Protein AF-A0A845DQR0-F1 (afdb_monomer)

Radius of gyration: 11.61 Å; Cα contacts (8 Å, |Δi|>4): 128; chains: 1; bounding box: 27×24×27 Å

Mean predicted aligned error: 4.86 Å

Secondary structure (DSS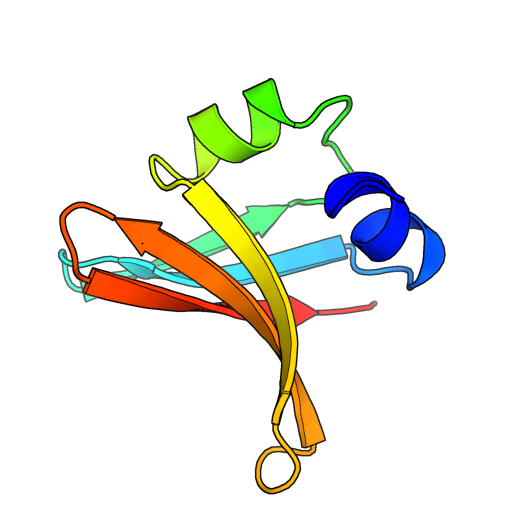P, 8-state):
--HHHHHHHTT--EEEEE-TTS-EEEEESTT--SHHHHHHHHSSEEEEEEEETTTTEEEEEEEETTEEEEEEEE--

Structure (mmCIF, N/CA/C/O backbone):
data_AF-A0A845DQR0-F1
#
_entry.id   AF-A0A845DQR0-F1
#
loop_
_atom_site.group_PDB
_atom_site.id
_atom_site.type_symbol
_atom_site.label_atom_id
_atom_site.label_alt_id
_atom_site.label_comp_id
_atom_site.label_asym_id
_atom_site.label_entity_id
_atom_site.label_seq_id
_atom_site.pdbx_PDB_ins_code
_atom_site.Cartn_x
_atom_site.Cartn_y
_atom_site.Cartn_z
_atom_site.occupancy
_atom_site.B_iso_or_equiv
_atom_site.auth_seq_id
_atom_site.auth_comp_id
_atom_site.auth_asym_id
_atom_site.auth_atom_id
_atom_site.pdbx_PDB_model_num
ATOM 1 N N . MET A 1 1 ? -2.161 13.006 8.763 1.00 59.47 1 MET A N 1
ATOM 2 C CA . MET A 1 1 ? -2.774 11.669 8.769 1.00 59.47 1 MET A CA 1
ATOM 3 C C . MET A 1 1 ? -1.845 10.772 7.984 1.00 59.47 1 MET A C 1
ATOM 5 O O . MET A 1 1 ? -1.477 11.161 6.879 1.00 59.47 1 MET A O 1
ATOM 9 N N . ASP A 1 2 ? -1.363 9.695 8.594 1.00 81.56 2 ASP A N 1
ATOM 10 C CA . ASP A 1 2 ? -0.426 8.780 7.942 1.00 81.56 2 ASP A CA 1
ATOM 11 C C . ASP A 1 2 ? -1.170 7.897 6.920 1.00 81.56 2 ASP A C 1
ATOM 13 O O . ASP A 1 2 ? -2.371 7.650 7.047 1.00 81.56 2 ASP A O 1
ATOM 17 N N . ILE A 1 3 ? -0.464 7.418 5.897 1.00 86.38 3 ILE A N 1
ATOM 18 C CA . ILE A 1 3 ? -0.985 6.467 4.906 1.00 86.38 3 ILE A CA 1
ATOM 19 C C . ILE A 1 3 ? -1.431 5.185 5.607 1.00 86.38 3 ILE A C 1
ATOM 21 O O . ILE A 1 3 ? -2.475 4.630 5.268 1.00 86.38 3 ILE A O 1
ATOM 25 N N . LEU A 1 4 ? -0.663 4.724 6.598 1.00 85.94 4 LEU A N 1
ATOM 26 C CA . LEU A 1 4 ? -1.008 3.525 7.354 1.00 85.94 4 LEU A CA 1
ATOM 27 C C . LEU A 1 4 ? -2.293 3.709 8.171 1.00 85.94 4 LEU A C 1
ATOM 29 O O . LEU A 1 4 ? -3.121 2.799 8.200 1.00 85.94 4 LEU A O 1
ATOM 33 N N . ASP A 1 5 ? -2.476 4.876 8.790 1.00 87.12 5 ASP A N 1
ATOM 34 C CA . ASP A 1 5 ? -3.699 5.196 9.534 1.00 87.12 5 ASP A CA 1
ATOM 35 C C . ASP A 1 5 ? -4.904 5.202 8.594 1.00 87.12 5 ASP A C 1
ATOM 37 O O . ASP A 1 5 ? -5.902 4.547 8.873 1.00 87.12 5 ASP A O 1
ATOM 41 N N . PHE A 1 6 ? -4.774 5.835 7.424 1.00 87.69 6 PHE A N 1
ATOM 42 C CA . PHE A 1 6 ? -5.813 5.814 6.395 1.00 87.69 6 PHE A CA 1
ATOM 43 C C . PHE A 1 6 ? -6.155 4.391 5.946 1.00 87.69 6 PHE A C 1
ATOM 45 O O . PHE A 1 6 ? -7.326 4.036 5.841 1.00 87.69 6 PHE A O 1
ATOM 52 N N . ILE A 1 7 ? -5.142 3.552 5.709 1.00 88.25 7 ILE A N 1
ATOM 53 C CA . ILE A 1 7 ? -5.330 2.148 5.323 1.00 88.25 7 ILE A CA 1
ATOM 54 C C . ILE A 1 7 ? -6.139 1.390 6.386 1.00 88.25 7 ILE A C 1
ATOM 56 O O . ILE A 1 7 ? -7.057 0.640 6.042 1.00 88.25 7 ILE A O 1
ATOM 60 N N . LYS A 1 8 ? -5.810 1.601 7.665 1.00 87.38 8 LYS A N 1
ATOM 61 C CA . LYS A 1 8 ? -6.470 0.963 8.811 1.00 87.38 8 LYS A CA 1
ATOM 62 C C . LYS A 1 8 ? -7.899 1.465 9.005 1.00 87.38 8 LYS A C 1
ATOM 64 O O . LYS A 1 8 ? -8.799 0.642 9.149 1.00 87.38 8 LYS A O 1
ATOM 69 N N . GLU A 1 9 ? -8.113 2.777 8.974 1.00 89.31 9 GLU A N 1
ATOM 70 C CA . GLU A 1 9 ? -9.432 3.401 9.137 1.00 89.31 9 GLU A CA 1
ATOM 71 C C . GLU A 1 9 ? -10.400 2.996 8.024 1.00 89.31 9 GLU A C 1
ATOM 73 O O . GLU A 1 9 ? -11.552 2.659 8.287 1.00 89.31 9 GLU A O 1
ATOM 78 N N . GLU A 1 10 ? -9.918 2.943 6.783 1.00 88.75 10 GLU A N 1
ATOM 79 C CA . GLU A 1 10 ? -10.715 2.493 5.647 1.00 88.75 10 GLU A CA 1
ATOM 80 C C . GLU A 1 10 ? -10.997 0.982 5.670 1.00 88.75 10 GLU A C 1
ATOM 82 O O . GLU A 1 10 ? -11.859 0.516 4.922 1.00 88.75 10 GLU A O 1
ATOM 87 N N . GLY A 1 11 ? 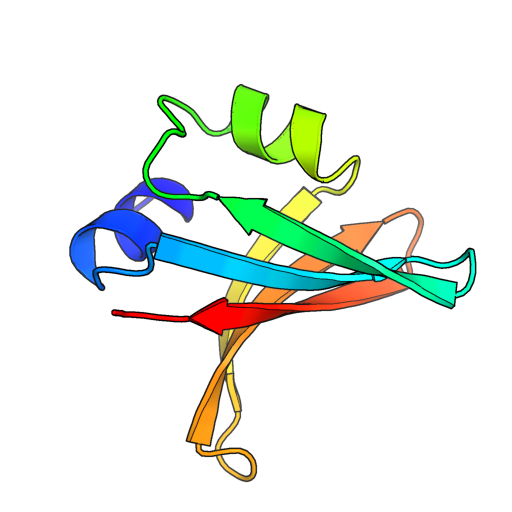-10.292 0.201 6.493 1.00 88.44 11 GLY A N 1
ATOM 88 C CA . GLY A 1 11 ? -10.470 -1.249 6.600 1.00 88.44 11 GLY A CA 1
ATOM 89 C C . GLY A 1 11 ? -9.786 -2.052 5.489 1.00 88.44 11 GLY A C 1
ATOM 90 O O . GLY A 1 11 ? -10.211 -3.165 5.172 1.00 88.44 11 GLY A O 1
ATOM 91 N N . PHE A 1 12 ? -8.737 -1.508 4.870 1.00 90.88 12 PHE A N 1
ATOM 92 C CA . PHE A 1 12 ? -7.931 -2.246 3.901 1.00 90.88 12 PHE A CA 1
ATOM 93 C C . PHE A 1 12 ? -7.070 -3.302 4.599 1.00 90.88 12 PHE A C 1
ATOM 95 O O . PHE A 1 12 ? -6.310 -3.009 5.519 1.00 90.88 12 PHE A O 1
ATOM 102 N N . THR A 1 13 ? -7.162 -4.549 4.141 1.00 90.44 13 THR A N 1
ATOM 103 C CA . THR A 1 13 ? -6.492 -5.696 4.772 1.00 90.44 13 THR A CA 1
ATOM 104 C C . THR A 1 13 ? -5.331 -6.235 3.960 1.00 90.44 13 THR A C 1
ATOM 106 O O . THR A 1 13 ? -4.422 -6.832 4.535 1.00 90.44 13 THR A O 1
ATOM 109 N N . SER A 1 14 ? -5.321 -6.023 2.643 1.00 91.50 14 SER A N 1
ATOM 110 C CA . SER A 1 14 ? -4.241 -6.495 1.777 1.00 91.50 14 SER A CA 1
ATOM 111 C C . SER A 1 14 ? -4.013 -5.613 0.551 1.00 91.50 14 SER A C 1
ATOM 113 O O . SER A 1 14 ? -4.900 -4.874 0.122 1.00 91.50 14 SER A O 1
ATOM 115 N N . ALA A 1 15 ? -2.808 -5.706 -0.007 1.00 90.88 15 ALA A N 1
ATOM 116 C CA . ALA A 1 15 ? -2.388 -5.048 -1.237 1.00 90.88 15 ALA A CA 1
ATOM 117 C C . ALA A 1 15 ? -1.864 -6.085 -2.236 1.00 90.88 15 ALA A C 1
ATOM 119 O O . ALA A 1 15 ? -1.072 -6.948 -1.855 1.00 90.88 15 ALA A O 1
ATOM 120 N N . ARG A 1 16 ? -2.268 -5.998 -3.507 1.00 89.06 16 ARG A N 1
ATOM 121 C CA . ARG A 1 16 ? -1.725 -6.828 -4.595 1.00 89.06 16 ARG A CA 1
ATOM 122 C C . ARG A 1 16 ? -1.021 -5.971 -5.634 1.00 89.06 16 ARG A C 1
ATOM 124 O O . ARG A 1 16 ? -1.555 -4.938 -6.041 1.00 89.06 16 ARG A O 1
ATOM 131 N N . PHE A 1 17 ? 0.131 -6.437 -6.097 1.00 87.12 17 PHE A N 1
ATOM 132 C CA . PHE A 1 17 ? 0.873 -5.812 -7.182 1.00 87.12 17 PHE A CA 1
ATOM 133 C C . PHE A 1 17 ? 1.742 -6.821 -7.919 1.00 87.12 17 PHE A C 1
ATOM 135 O O . PHE A 1 17 ? 2.177 -7.824 -7.355 1.00 87.12 17 PHE A O 1
ATOM 142 N N . GLN A 1 18 ? 2.025 -6.521 -9.180 1.00 80.75 18 GLN A N 1
ATOM 143 C CA . GLN A 1 18 ? 2.989 -7.278 -9.957 1.00 80.75 18 GLN A CA 1
ATOM 144 C C . GLN A 1 18 ? 4.368 -6.656 -9.748 1.00 80.75 18 GLN A C 1
ATOM 146 O O . GLN A 1 18 ? 4.573 -5.482 -10.053 1.00 80.75 18 GLN A O 1
ATOM 151 N N . SER A 1 19 ? 5.307 -7.424 -9.199 1.00 71.31 19 SER A N 1
ATOM 152 C CA . SER A 1 19 ? 6.690 -6.963 -9.089 1.00 71.31 19 SER A CA 1
ATOM 153 C C . SER A 1 19 ? 7.347 -6.890 -10.470 1.00 71.31 19 SER A C 1
ATOM 155 O O . SER A 1 19 ? 6.899 -7.536 -11.420 1.00 71.31 19 SER A O 1
ATOM 157 N N . PHE A 1 20 ? 8.463 -6.167 -10.578 1.00 67.38 20 PHE A N 1
ATOM 158 C CA . PHE A 1 20 ? 9.264 -6.083 -11.808 1.00 67.38 20 PHE A CA 1
ATOM 159 C C . PHE A 1 20 ? 9.753 -7.449 -12.317 1.00 67.38 20 PHE A C 1
ATOM 161 O O . PHE A 1 20 ? 9.982 -7.622 -13.509 1.00 67.38 20 PHE A O 1
ATOM 168 N N . ALA A 1 21 ? 9.846 -8.450 -11.436 1.00 70.94 21 ALA A N 1
ATOM 169 C CA . ALA A 1 21 ? 10.146 -9.833 -11.804 1.00 70.94 21 ALA A CA 1
ATOM 170 C C . ALA A 1 21 ? 8.936 -10.582 -12.412 1.00 70.94 21 ALA A C 1
ATOM 172 O O . ALA A 1 21 ? 8.991 -11.795 -12.603 1.00 70.94 21 ALA A O 1
ATOM 173 N N . GLY A 1 22 ? 7.818 -9.892 -12.661 1.00 71.50 22 GLY A N 1
ATOM 174 C CA . GLY A 1 22 ? 6.571 -10.461 -13.171 1.00 71.50 22 GLY A CA 1
ATOM 175 C C . GLY A 1 22 ? 5.776 -11.256 -12.134 1.00 71.50 22 GLY A C 1
ATOM 176 O O . GLY A 1 22 ? 4.753 -11.848 -12.481 1.00 71.50 22 GLY A O 1
ATOM 177 N N . LYS A 1 23 ? 6.216 -11.278 -10.869 1.00 77.94 23 LYS A N 1
ATOM 178 C CA . LYS A 1 23 ? 5.592 -12.068 -9.806 1.00 77.94 23 LYS A CA 1
ATOM 179 C C . LYS A 1 23 ? 4.439 -11.297 -9.178 1.00 77.94 23 LYS A C 1
ATOM 181 O O . LYS A 1 23 ? 4.635 -10.220 -8.614 1.00 77.94 23 LYS A O 1
ATOM 186 N N . ASP A 1 24 ? 3.251 -11.887 -9.231 1.00 82.31 24 ASP A N 1
ATOM 187 C CA . ASP A 1 24 ? 2.089 -11.365 -8.519 1.00 82.31 24 ASP A CA 1
ATOM 188 C C . ASP A 1 24 ? 2.310 -11.534 -7.009 1.00 82.31 24 ASP A C 1
ATOM 190 O O . ASP A 1 24 ? 2.521 -12.643 -6.505 1.00 82.31 24 ASP A O 1
ATOM 194 N N . THR A 1 25 ? 2.355 -10.414 -6.299 1.00 84.38 25 THR A N 1
ATOM 195 C CA . THR A 1 25 ? 2.726 -10.334 -4.889 1.00 84.38 25 THR A CA 1
ATOM 196 C C . THR A 1 25 ? 1.545 -9.794 -4.101 1.00 84.38 25 THR A C 1
ATOM 198 O O . THR A 1 25 ? 0.968 -8.763 -4.441 1.00 84.38 25 THR A O 1
ATOM 201 N N . LEU A 1 26 ? 1.179 -10.509 -3.037 1.00 87.81 26 LEU A N 1
ATOM 202 C CA . LEU A 1 26 ? 0.122 -10.127 -2.107 1.00 87.81 26 LEU A CA 1
ATOM 203 C C . LEU A 1 26 ? 0.743 -9.829 -0.744 1.00 87.81 26 LEU A C 1
ATOM 205 O O . LEU A 1 26 ? 1.3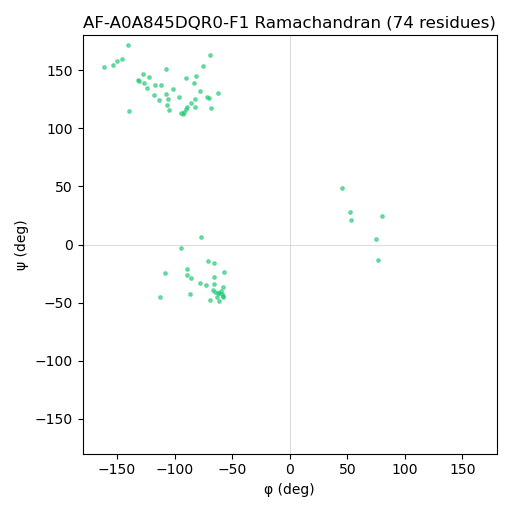92 -10.692 -0.156 1.00 87.81 26 LEU A O 1
ATOM 209 N N . ILE A 1 27 ? 0.489 -8.634 -0.225 1.00 88.31 27 ILE A N 1
ATOM 210 C CA . ILE A 1 27 ? 0.944 -8.189 1.090 1.00 88.31 27 ILE A CA 1
ATOM 211 C C . ILE A 1 27 ? -0.261 -8.046 2.010 1.00 88.31 27 ILE A C 1
ATOM 213 O O . ILE A 1 27 ? -1.307 -7.536 1.612 1.00 88.31 27 ILE A O 1
ATOM 217 N N . GLN A 1 28 ? -0.111 -8.502 3.250 1.00 89.06 28 GLN A N 1
ATOM 218 C CA . GLN A 1 28 ? -1.106 -8.331 4.305 1.00 89.06 28 GLN A CA 1
ATOM 219 C C . GLN A 1 28 ? -0.826 -7.022 5.049 1.00 89.06 28 GLN A C 1
ATOM 221 O O . GLN A 1 28 ? 0.225 -6.878 5.667 1.00 89.06 28 GLN A O 1
ATOM 226 N N . LEU A 1 29 ? -1.762 -6.076 4.980 1.00 87.81 29 LEU A N 1
ATOM 227 C CA . LEU A 1 29 ? -1.645 -4.746 5.586 1.00 87.81 29 LEU A CA 1
ATOM 228 C C . LEU A 1 29 ? -2.170 -4.708 7.026 1.00 87.81 29 LEU A C 1
ATOM 230 O O . LEU A 1 29 ? -1.717 -3.911 7.840 1.00 87.81 29 LEU A O 1
ATOM 234 N N . ASN A 1 30 ? -3.102 -5.600 7.366 1.00 83.62 30 ASN A N 1
ATOM 235 C CA . ASN A 1 30 ? -3.717 -5.683 8.697 1.00 83.62 30 ASN A CA 1
ATOM 236 C C . ASN A 1 30 ? -2.750 -6.096 9.820 1.00 83.62 30 ASN A C 1
ATOM 238 O O . ASN A 1 30 ? -3.077 -5.936 10.993 1.00 83.62 30 ASN A O 1
ATOM 242 N N . ARG A 1 31 ? -1.582 -6.645 9.473 1.00 81.94 31 ARG A N 1
ATOM 243 C CA . ARG A 1 31 ? -0.535 -7.042 10.425 1.00 81.94 31 ARG A CA 1
ATOM 244 C C . ARG A 1 31 ? 0.520 -5.962 10.643 1.00 81.94 31 ARG A C 1
ATOM 246 O O . ARG A 1 31 ? 1.417 -6.185 11.444 1.00 81.94 31 ARG A O 1
ATOM 253 N N . LEU A 1 32 ? 0.420 -4.837 9.936 1.00 85.12 32 LEU A N 1
ATOM 254 C CA . LEU A 1 32 ? 1.430 -3.789 9.975 1.00 85.12 32 LEU A CA 1
ATOM 255 C C . LEU A 1 32 ? 1.236 -2.884 11.183 1.00 85.12 32 LEU A C 1
ATOM 257 O O . LEU A 1 32 ? 0.171 -2.283 11.389 1.00 85.12 32 LEU A O 1
ATOM 261 N N . THR A 1 33 ? 2.295 -2.756 11.965 1.00 82.88 33 THR A N 1
ATOM 262 C CA . THR A 1 33 ? 2.311 -1.923 13.164 1.00 82.88 33 THR A CA 1
ATOM 263 C C . THR A 1 33 ? 2.681 -0.489 12.811 1.00 82.88 33 THR A C 1
ATOM 265 O O . THR A 1 33 ? 2.011 0.436 13.271 1.00 82.88 33 THR A O 1
ATOM 268 N N . ASP A 1 34 ? 3.676 -0.309 11.938 1.00 85.75 34 ASP A N 1
ATOM 269 C CA . ASP A 1 34 ? 4.220 0.992 11.556 1.00 85.75 34 ASP A CA 1
ATOM 270 C C . ASP A 1 34 ? 4.556 1.103 10.054 1.00 85.75 34 ASP A C 1
ATOM 272 O O . ASP A 1 34 ? 4.504 0.137 9.288 1.00 85.75 34 ASP A O 1
ATOM 276 N N . MET A 1 35 ? 4.887 2.323 9.619 1.00 84.38 35 MET A N 1
ATOM 277 C CA . MET A 1 35 ? 5.282 2.592 8.235 1.00 84.38 35 MET A CA 1
ATOM 278 C C . MET A 1 35 ? 6.606 1.916 7.852 1.00 84.38 35 MET A C 1
ATOM 280 O O . MET A 1 35 ? 6.789 1.591 6.683 1.00 84.38 35 MET A O 1
ATOM 284 N N . LYS A 1 36 ? 7.527 1.665 8.794 1.00 84.12 36 LYS A N 1
ATOM 285 C CA . LYS A 1 36 ? 8.822 1.018 8.505 1.00 84.12 36 LYS A CA 1
ATOM 286 C C . LYS A 1 36 ? 8.633 -0.430 8.070 1.00 84.12 36 LYS A C 1
ATOM 288 O O . LYS A 1 36 ? 9.302 -0.859 7.134 1.00 84.12 36 LYS A O 1
ATOM 293 N N . GLU A 1 37 ? 7.708 -1.156 8.691 1.00 86.44 37 GLU A N 1
ATOM 294 C CA . GLU A 1 37 ? 7.310 -2.499 8.259 1.00 86.44 37 GLU A CA 1
ATOM 295 C C . GLU A 1 37 ? 6.717 -2.473 6.848 1.00 86.44 37 GLU A C 1
ATOM 297 O O . GLU A 1 37 ? 7.063 -3.314 6.017 1.00 86.44 37 GLU A O 1
ATOM 302 N N . LEU A 1 38 ? 5.876 -1.475 6.549 1.00 84.44 38 LEU A N 1
ATOM 303 C CA . LEU A 1 38 ? 5.308 -1.292 5.214 1.00 84.44 38 LEU A CA 1
ATOM 304 C C . LEU A 1 38 ? 6.409 -1.054 4.168 1.00 84.44 38 LEU A C 1
ATOM 306 O O . LEU A 1 38 ? 6.429 -1.744 3.151 1.00 84.44 38 LEU A O 1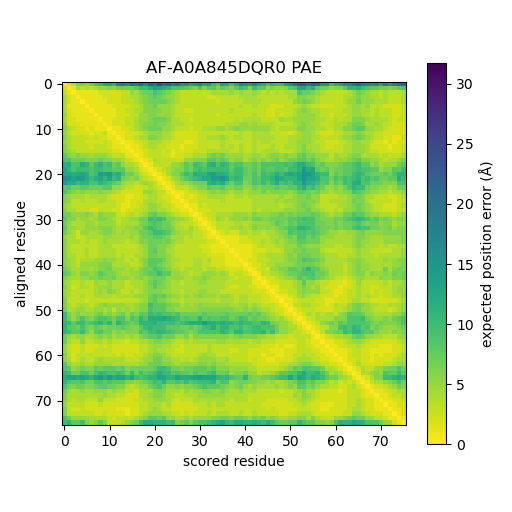
ATOM 310 N N . PHE A 1 39 ? 7.354 -0.146 4.435 1.00 83.44 39 PHE A N 1
ATOM 311 C CA . PHE A 1 39 ? 8.513 0.091 3.565 1.00 83.44 39 PHE A CA 1
ATOM 312 C C . PHE A 1 39 ? 9.362 -1.173 3.380 1.00 83.44 39 PHE A C 1
ATOM 314 O O . PHE A 1 39 ? 9.776 -1.471 2.263 1.00 83.44 39 PHE A O 1
ATOM 321 N N . GLY A 1 40 ? 9.604 -1.930 4.454 1.00 81.31 40 GLY A N 1
ATOM 322 C CA . GLY A 1 40 ? 10.410 -3.151 4.416 1.00 81.31 40 GLY A CA 1
ATOM 323 C C . GLY A 1 40 ? 9.783 -4.281 3.597 1.00 81.31 40 GLY A C 1
ATOM 324 O O . GLY A 1 40 ? 10.503 -5.025 2.942 1.00 81.31 40 GLY A O 1
ATOM 325 N N . LEU A 1 41 ? 8.452 -4.404 3.597 1.00 82.31 41 LEU A N 1
ATOM 326 C CA . LEU A 1 41 ? 7.744 -5.408 2.792 1.00 82.31 41 LEU A CA 1
ATOM 327 C C . LEU A 1 41 ? 7.624 -5.024 1.322 1.00 82.31 41 LEU A C 1
ATOM 329 O O . LEU A 1 41 ? 7.562 -5.892 0.454 1.00 82.31 41 LEU A O 1
ATOM 333 N N . LEU A 1 42 ? 7.508 -3.727 1.067 1.00 80.50 42 LEU A N 1
ATOM 334 C CA . LEU A 1 42 ? 7.290 -3.187 -0.260 1.00 80.50 42 LEU A CA 1
ATOM 335 C C . LEU A 1 42 ? 8.595 -2.975 -1.028 1.00 80.50 42 LEU A C 1
ATOM 337 O O . LEU A 1 42 ? 8.579 -3.022 -2.254 1.00 80.50 42 LEU A O 1
ATOM 341 N N . GLU A 1 43 ? 9.698 -2.711 -0.323 1.00 80.00 43 GLU A N 1
ATOM 342 C CA . GLU A 1 43 ? 10.956 -2.215 -0.905 1.00 80.00 43 GLU A CA 1
ATOM 343 C C . GLU A 1 43 ? 10.753 -0.943 -1.764 1.00 80.00 43 GLU A C 1
ATOM 345 O O . GLU A 1 43 ? 11.564 -0.604 -2.626 1.00 80.00 43 GLU A O 1
ATOM 350 N N . MET A 1 44 ? 9.652 -0.223 -1.529 1.00 85.56 44 MET A N 1
ATOM 351 C CA . MET A 1 44 ? 9.244 0.994 -2.232 1.00 85.56 44 MET A CA 1
ATOM 352 C C . MET A 1 44 ? 8.543 1.946 -1.267 1.00 85.56 44 MET A C 1
ATOM 354 O O . MET A 1 44 ? 8.039 1.539 -0.218 1.00 85.56 44 MET A O 1
ATOM 358 N N . THR A 1 45 ? 8.503 3.223 -1.634 1.00 86.44 45 THR A N 1
ATOM 359 C CA . THR A 1 45 ? 7.994 4.290 -0.772 1.00 86.44 45 THR A CA 1
ATOM 360 C C . THR A 1 45 ? 6.513 4.535 -1.048 1.00 86.44 45 THR A C 1
ATOM 362 O O . THR A 1 45 ? 6.206 5.039 -2.126 1.00 86.44 45 THR A O 1
ATOM 365 N N . PRO A 1 46 ? 5.572 4.236 -0.131 1.00 88.19 46 PRO A N 1
ATOM 366 C CA . PRO A 1 46 ? 4.174 4.625 -0.281 1.00 88.19 46 PRO A CA 1
ATOM 367 C C . PRO A 1 46 ? 4.041 6.148 -0.317 1.00 88.19 46 PRO A C 1
ATOM 369 O O . PRO A 1 46 ? 4.586 6.839 0.542 1.00 88.19 46 PRO A O 1
ATOM 372 N N . THR A 1 47 ? 3.322 6.673 -1.307 1.00 89.50 47 THR A N 1
ATOM 373 C CA . THR A 1 47 ? 3.173 8.120 -1.529 1.00 89.50 47 THR A CA 1
ATOM 374 C C . THR A 1 47 ? 1.751 8.604 -1.283 1.00 89.50 47 THR A C 1
ATOM 376 O O . THR A 1 47 ? 1.560 9.629 -0.632 1.00 89.50 47 THR A O 1
ATOM 379 N N . SER A 1 48 ? 0.736 7.891 -1.780 1.00 89.06 48 SER A N 1
ATOM 380 C CA . SER A 1 48 ? -0.667 8.266 -1.576 1.00 89.06 48 SER A CA 1
ATOM 381 C C . SER A 1 48 ? -1.627 7.109 -1.819 1.00 89.06 48 SER A C 1
ATOM 383 O O . SER A 1 48 ? -1.348 6.239 -2.636 1.00 89.06 48 SER A O 1
ATOM 385 N N . VAL A 1 49 ? -2.791 7.127 -1.166 1.00 89.62 49 VAL A N 1
ATOM 386 C CA . VAL A 1 49 ? -3.915 6.251 -1.525 1.00 89.62 49 VAL A CA 1
ATOM 387 C C . VAL A 1 49 ? -4.873 7.018 -2.431 1.00 89.62 49 VAL A C 1
ATOM 389 O O . VAL A 1 49 ? -5.302 8.122 -2.091 1.00 89.62 49 VAL A O 1
ATOM 392 N N . ARG A 1 50 ? -5.209 6.452 -3.593 1.00 88.00 50 ARG A N 1
ATOM 393 C CA . ARG A 1 50 ? -6.093 7.073 -4.586 1.00 88.00 50 ARG A CA 1
ATOM 394 C C . ARG A 1 50 ? -7.174 6.117 -5.059 1.00 88.00 50 ARG A C 1
ATOM 396 O O . ARG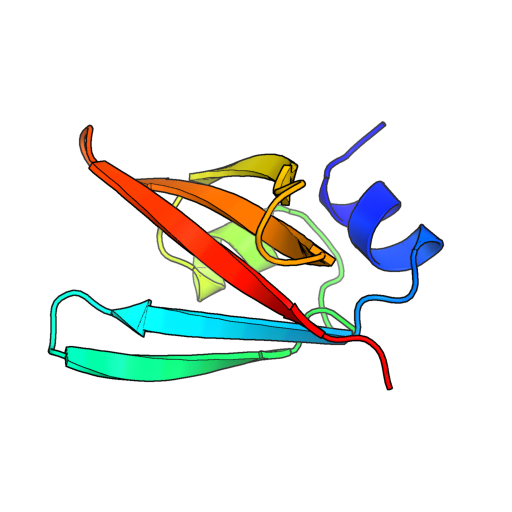 A 1 50 ? -6.933 4.941 -5.317 1.00 88.00 50 ARG A O 1
ATOM 403 N N . TYR A 1 51 ? -8.366 6.670 -5.240 1.00 86.75 51 TYR A N 1
ATOM 404 C CA . TYR A 1 51 ? -9.455 6.015 -5.948 1.00 86.75 51 TYR A CA 1
ATOM 405 C C . TYR A 1 51 ? -9.418 6.464 -7.403 1.00 86.75 51 TYR A C 1
ATOM 407 O O . TYR A 1 51 ? -9.639 7.638 -7.704 1.00 86.75 51 TYR A O 1
ATOM 415 N N . TYR A 1 52 ? -9.124 5.539 -8.313 1.00 80.88 52 TYR A N 1
ATOM 416 C CA . TYR A 1 52 ? -9.113 5.851 -9.738 1.00 80.88 52 TYR A CA 1
ATOM 417 C C . TYR A 1 52 ? -10.556 5.786 -10.272 1.00 80.88 52 TYR A C 1
ATOM 419 O O . TYR A 1 52 ? -11.171 4.717 -10.208 1.00 80.88 52 TYR A O 1
ATOM 427 N N . PRO A 1 53 ? -11.127 6.895 -10.796 1.00 77.19 53 PRO A N 1
ATOM 428 C CA . PRO A 1 53 ? -12.560 6.984 -11.109 1.00 77.19 53 PRO A CA 1
ATOM 429 C C . PRO A 1 53 ? -13.063 5.919 -12.088 1.00 77.19 53 PRO A C 1
ATOM 431 O O . PRO A 1 53 ? -14.176 5.419 -11.946 1.00 77.19 53 PRO A O 1
ATOM 434 N N . TYR A 1 54 ? -12.233 5.557 -13.066 1.00 81.56 54 TYR A N 1
ATOM 435 C CA . TYR A 1 54 ? -12.577 4.574 -14.094 1.00 81.56 54 TYR A CA 1
ATOM 436 C C . TYR A 1 54 ? -12.602 3.143 -13.562 1.00 81.56 54 TYR A C 1
ATOM 438 O O . TYR A 1 54 ? -13.431 2.339 -13.976 1.00 81.56 54 TYR A O 1
ATOM 446 N N . GLU A 1 55 ? -11.711 2.836 -12.626 1.00 79.00 55 GLU A N 1
ATOM 447 C CA . GLU A 1 55 ? -11.553 1.489 -12.092 1.00 79.00 55 GLU A CA 1
ATOM 448 C C . GLU A 1 55 ? -12.470 1.251 -10.894 1.00 79.00 55 GLU A C 1
ATOM 450 O O . GLU A 1 55 ? -12.783 0.105 -10.591 1.00 79.00 55 GLU A O 1
ATOM 455 N N . LYS A 1 56 ? -12.928 2.326 -10.229 1.00 83.06 56 LYS A N 1
A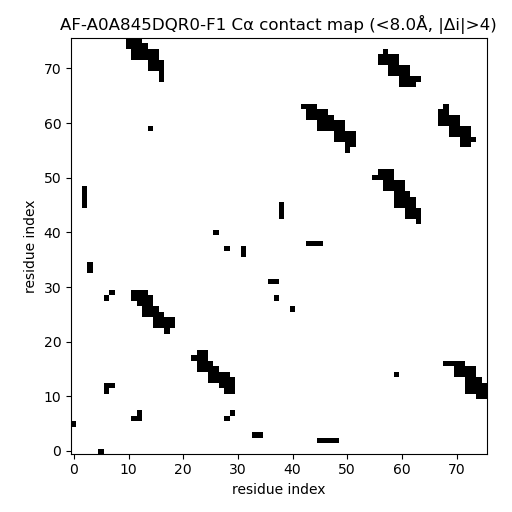TOM 456 C CA . LYS A 1 56 ? -13.712 2.281 -8.979 1.00 83.06 56 LYS A CA 1
ATOM 457 C C . LYS A 1 56 ? -13.036 1.433 -7.899 1.00 83.06 56 LYS A C 1
ATOM 459 O O . LYS A 1 56 ? -13.696 0.850 -7.042 1.00 83.06 56 LYS A O 1
ATOM 464 N N . LEU A 1 57 ? -11.710 1.362 -7.962 1.00 85.69 57 LEU A N 1
ATOM 465 C CA . LEU A 1 57 ? -10.880 0.557 -7.088 1.00 85.69 57 LEU A CA 1
ATOM 466 C C . LEU A 1 57 ? -9.865 1.456 -6.371 1.00 85.69 57 LEU A C 1
ATOM 468 O O . LEU A 1 57 ? -9.384 2.432 -6.959 1.00 85.69 57 LEU A O 1
ATOM 472 N N . PRO A 1 58 ? -9.555 1.144 -5.105 1.00 90.38 58 PRO A N 1
ATOM 473 C CA . PRO A 1 58 ? -8.542 1.847 -4.342 1.00 90.38 58 PRO A CA 1
ATOM 474 C C . PRO A 1 58 ? -7.152 1.307 -4.655 1.00 90.38 58 PRO A C 1
ATOM 476 O O . PRO A 1 58 ? -6.937 0.094 -4.742 1.00 90.38 58 PRO A O 1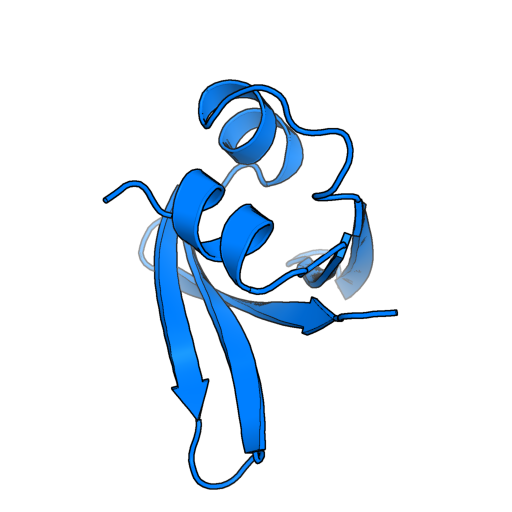
ATOM 479 N N . TYR A 1 59 ? -6.200 2.222 -4.765 1.00 91.38 59 TYR A N 1
ATOM 480 C CA . TYR A 1 59 ? -4.802 1.919 -5.017 1.00 91.38 59 TYR A CA 1
ATOM 481 C C . TYR A 1 59 ? -3.909 2.675 -4.051 1.00 91.38 59 TYR A C 1
ATOM 483 O O . TYR A 1 59 ? -4.153 3.842 -3.756 1.00 91.38 59 TYR A O 1
ATOM 491 N N . LEU A 1 60 ? -2.859 2.006 -3.600 1.00 91.44 60 LEU A N 1
ATOM 492 C CA . LEU A 1 60 ? -1.715 2.625 -2.964 1.00 91.44 60 LEU A CA 1
ATOM 493 C C . LEU A 1 60 ? -0.677 2.915 -4.047 1.00 91.44 60 LEU A C 1
ATOM 495 O O . LEU A 1 60 ? -0.141 1.992 -4.658 1.00 91.44 60 LEU A O 1
ATOM 499 N N . ASP A 1 61 ? -0.425 4.192 -4.299 1.00 90.75 61 ASP A N 1
ATOM 500 C CA . ASP A 1 61 ? 0.672 4.622 -5.150 1.00 90.75 61 ASP A CA 1
ATOM 501 C C . ASP A 1 61 ? 1.974 4.535 -4.344 1.00 90.75 61 ASP A C 1
ATOM 503 O O . ASP A 1 61 ? 2.063 5.016 -3.209 1.00 90.75 61 ASP A O 1
ATOM 507 N N . CYS A 1 62 ? 2.990 3.935 -4.949 1.00 89.25 62 CYS A N 1
ATOM 508 C CA . CYS A 1 62 ? 4.329 3.805 -4.405 1.00 89.25 62 CYS A CA 1
ATOM 509 C C . CYS A 1 62 ? 5.362 4.309 -5.412 1.00 89.25 62 CYS A C 1
ATOM 511 O O . CYS A 1 62 ? 5.194 4.154 -6.619 1.00 89.25 62 CYS A O 1
ATOM 513 N N . SER A 1 63 ? 6.445 4.889 -4.907 1.00 86.69 63 SER A N 1
ATOM 514 C CA . SER A 1 63 ? 7.586 5.343 -5.696 1.00 86.69 63 SER A CA 1
ATOM 515 C C . SER A 1 63 ? 8.786 4.423 -5.473 1.00 86.69 63 SER A C 1
ATOM 517 O O . SER A 1 63 ? 9.158 4.151 -4.326 1.00 86.69 63 SER A O 1
ATOM 519 N N . GLN A 1 64 ? 9.393 3.958 -6.564 1.00 82.81 64 GLN A N 1
ATOM 520 C CA . GLN A 1 64 ? 10.616 3.156 -6.566 1.00 82.81 64 GLN A CA 1
ATOM 521 C C . GLN A 1 64 ? 11.523 3.617 -7.709 1.00 82.81 64 GLN A C 1
ATOM 523 O O . GLN A 1 64 ? 11.159 3.455 -8.862 1.00 82.81 64 GLN A O 1
ATOM 528 N N . ASN A 1 65 ? 12.703 4.170 -7.404 1.00 74.75 65 ASN A N 1
ATOM 529 C CA . ASN A 1 65 ? 13.712 4.559 -8.406 1.00 74.75 65 ASN A CA 1
ATOM 530 C C . ASN A 1 65 ? 13.138 5.329 -9.619 1.00 74.75 65 ASN A C 1
ATOM 532 O O . ASN A 1 65 ? 13.436 4.984 -10.753 1.00 74.75 65 ASN A O 1
ATOM 536 N N . GLU A 1 66 ? 12.316 6.355 -9.364 1.00 73.56 66 GLU A N 1
ATOM 537 C CA . GLU A 1 66 ? 11.606 7.184 -10.367 1.00 73.56 66 GLU A CA 1
ATOM 538 C C . GLU A 1 66 ? 10.368 6.546 -11.024 1.00 73.56 66 GLU A C 1
ATOM 540 O O . GLU A 1 66 ? 9.525 7.273 -11.558 1.00 73.56 66 GLU A O 1
ATOM 545 N N . ASP A 1 67 ? 10.164 5.237 -10.880 1.00 79.25 67 ASP A N 1
ATOM 546 C CA . ASP A 1 67 ? 8.937 4.565 -11.297 1.00 79.25 67 ASP A CA 1
ATOM 547 C C . ASP A 1 67 ? 7.825 4.706 -10.249 1.00 79.25 67 ASP A C 1
ATOM 549 O O . ASP A 1 67 ? 8.053 4.704 -9.033 1.00 79.25 67 ASP A O 1
ATOM 553 N N . ASN A 1 68 ? 6.584 4.807 -10.735 1.00 82.38 68 ASN A N 1
ATOM 554 C CA . ASN A 1 68 ? 5.389 4.763 -9.897 1.00 82.38 68 ASN A CA 1
ATOM 555 C C . ASN A 1 68 ? 4.703 3.406 -10.046 1.00 82.38 68 ASN A C 1
ATOM 557 O O . ASN A 1 68 ? 4.181 3.071 -11.111 1.00 82.38 68 ASN A O 1
ATOM 561 N N . VAL A 1 69 ? 4.662 2.650 -8.955 1.00 86.56 69 VAL A N 1
ATOM 562 C CA . VAL A 1 69 ? 3.985 1.357 -8.866 1.00 86.56 69 VAL A CA 1
ATOM 563 C C . VAL A 1 69 ? 2.658 1.557 -8.154 1.00 86.56 69 VAL A C 1
ATOM 565 O O . VAL A 1 69 ? 2.588 2.209 -7.116 1.00 86.56 69 VAL A O 1
ATOM 568 N N . LYS A 1 70 ? 1.590 0.982 -8.703 1.00 88.38 70 LYS A N 1
ATOM 569 C CA . LYS A 1 70 ? 0.264 1.023 -8.084 1.00 88.38 70 LYS A CA 1
ATOM 570 C C . LYS A 1 70 ? -0.052 -0.334 -7.492 1.00 88.38 70 LYS A C 1
ATOM 572 O O . LYS A 1 70 ? -0.038 -1.340 -8.199 1.00 88.38 70 LYS A O 1
ATOM 577 N N . LEU A 1 71 ? -0.386 -0.355 -6.212 1.00 89.94 71 LEU A N 1
ATOM 578 C CA . LEU A 1 71 ? -0.798 -1.559 -5.517 1.00 89.94 71 LEU A CA 1
ATOM 579 C C . LEU A 1 71 ? -2.292 -1.503 -5.275 1.00 89.94 71 LEU A C 1
ATOM 581 O O . LEU A 1 71 ? -2.788 -0.602 -4.604 1.00 89.94 71 LEU A O 1
ATOM 585 N N . ARG A 1 72 ? -3.025 -2.476 -5.804 1.00 91.62 72 ARG A N 1
ATOM 586 C CA . ARG A 1 72 ? -4.466 -2.546 -5.587 1.00 91.62 72 ARG A CA 1
ATOM 587 C C . ARG A 1 72 ? -4.739 -2.912 -4.138 1.00 91.62 72 ARG A C 1
ATOM 589 O O . ARG A 1 72 ? -4.249 -3.937 -3.667 1.00 91.62 72 ARG A O 1
ATOM 596 N N . LEU A 1 73 ? -5.548 -2.108 -3.461 1.00 92.00 73 LEU A N 1
ATOM 597 C CA . LEU A 1 73 ? -5.970 -2.355 -2.089 1.00 92.00 73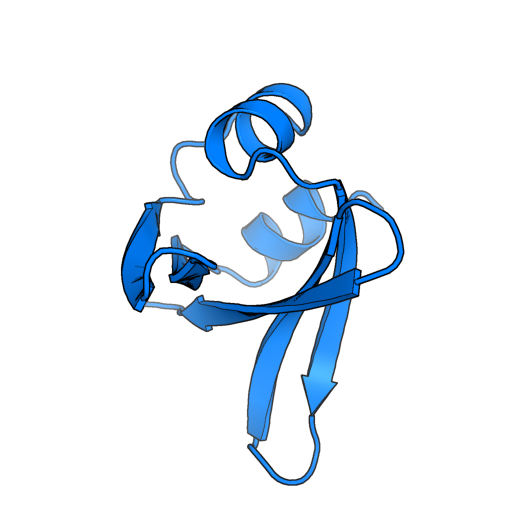 LEU A CA 1
ATOM 598 C C . LEU A 1 73 ? -7.257 -3.185 -2.065 1.00 92.00 73 LEU A C 1
ATOM 600 O O . LEU A 1 73 ? -8.150 -3.015 -2.898 1.00 92.00 73 LEU A O 1
ATOM 604 N N . PHE A 1 74 ? -7.357 -4.076 -1.085 1.00 90.31 74 PHE A N 1
ATOM 605 C CA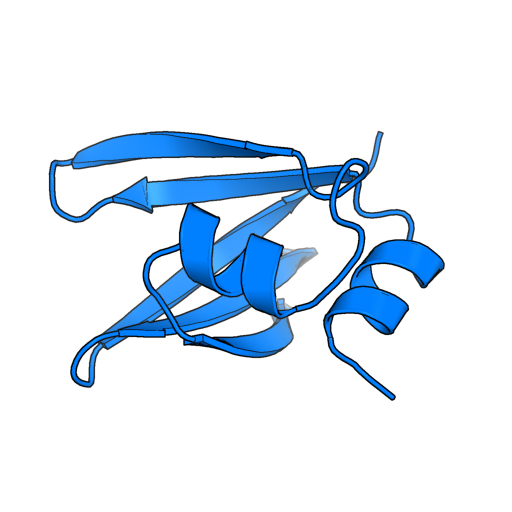 . PHE A 1 74 ? -8.511 -4.943 -0.873 1.00 90.31 74 PHE A CA 1
ATOM 606 C C . PHE A 1 74 ? -9.023 -4.801 0.556 1.00 90.31 74 PHE A C 1
ATOM 608 O O . PHE A 1 74 ? -8.242 -4.725 1.508 1.00 90.31 74 PHE A O 1
ATOM 615 N N . LYS A 1 75 ? -10.349 -4.780 0.681 1.00 88.81 75 LYS A N 1
ATOM 616 C CA . LYS A 1 75 ? -11.095 -4.896 1.937 1.00 88.81 75 LYS A CA 1
ATOM 617 C C . LYS A 1 75 ? -11.748 -6.296 1.965 1.00 88.81 75 LYS A C 1
ATOM 619 O O . LYS A 1 75 ? -11.958 -6.847 0.878 1.00 88.81 75 LYS A O 1
ATOM 624 N N . PRO A 1 76 ? -11.972 -6.898 3.145 1.00 80.44 76 PRO A N 1
ATOM 625 C CA . PRO A 1 76 ? -12.674 -8.176 3.275 1.00 80.44 76 PRO A CA 1
ATOM 626 C C . PRO A 1 76 ? -14.140 -8.087 2.832 1.00 80.44 76 PRO A C 1
ATOM 628 O O . PRO A 1 76 ? -14.690 -6.961 2.807 1.00 80.44 76 PRO A O 1
#

pLDDT: mean 84.57, std 6.1, range [59.47, 92.0]

Organism: NCBI:txid45668

Sequence (76 aa):
MDILDFIKEEGFTSARFQSFAGKDTLIQLNRLTDMKELFGLLEMTPTSVRYYPYEKLPYLDCSQNEDNVKLRLFKP

Foldseek 3Di:
DDQLVVCVVVQFQWWWFQDPVRDIDIDGSVPDPDVVVVCVVVVWAFDDWDQDPVVSWIWTWTDDPNDITTITTDHD

Nearest PDB structures (foldseek):
  2p25-assembly1_A-2  TM=6.050E-01  e=1.116E+00  Enterococcus faecalis V583
  4jgp-assembly1_B  TM=2.931E-01  e=2.102E-01  Bacillus subtilis subsp. subtilis str. 168
  3l7t-assembly2_C  TM=5.340E-01  e=1.417E+00  Streptococcus mutans
  8fw5-assembly1_I  TM=3.793E-01  e=1.694E+00  Escherichia coli
  2zf4-assembly1_B  TM=2.015E-01  e=3.465E+00  Chromobacterium violaceum

Solvent-accessible surface area (backbone atoms only — not comparable to full-atom values): 4531 Å² total; per-residue (Å²): 134,54,72,65,55,51,38,55,75,74,48,38,38,31,36,39,34,70,44,96,86,70,46,79,43,80,45,69,49,70,79,55,88,52,69,66,58,50,34,68,75,62,76,34,44,79,76,47,79,46,72,44,82,92,73,76,43,46,26,38,36,24,43,46,97,91,43,78,47,68,24,41,50,37,60,131